Protein AF-A0A7W8S6S6-F1 (afdb_monomer_lite)

Secondary structure (DSSP, 8-state):
--HHHHHHHHHH-TT------HHHHHHHHHHHHHHHHHHHHHH-GGGTTTHHHHHS-GGG--HHHHHHHHHHHHHTTT-PPPP-

pLDDT: mean 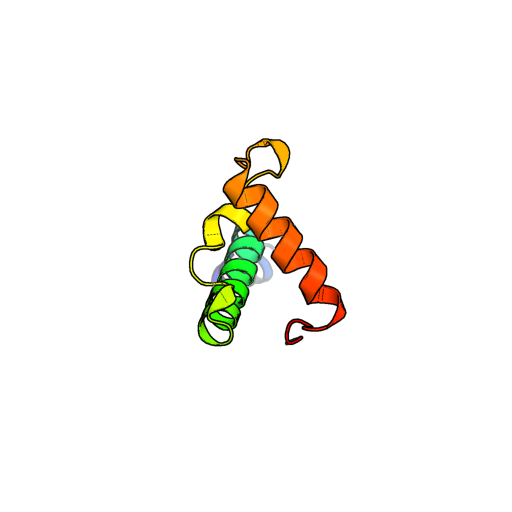87.45, std 10.27, range [49.56, 96.38]

Radius of gyration: 19.16 Å; chains: 1; bounding box: 39×21×53 Å

Sequence (84 aa):
MSPAFIKGVGEHLPNARLTFDKFHVVAHASKALDTVRRQQQKADSELKGMGWTLLKDVNKLNLAQLTDLEALVRQYATKRTARA

Foldseek 3Di:
DDPVVVVVCVVPPVPDDDDDDPVVVVVVVVVVVVVLLVVVCVVDVLSPPLVCLVVDDQVPDDPVSNVSVVVVVVCCVPDPRDDD

Structure (mmCIF, N/CA/C/O backbone):
data_AF-A0A7W8S6S6-F1
#
_entry.id   AF-A0A7W8S6S6-F1
#
loop_
_atom_site.group_PDB
_atom_site.id
_atom_site.type_symbol
_atom_site.label_atom_id
_atom_site.label_alt_id
_atom_site.label_comp_id
_atom_site.label_asym_id
_atom_site.label_entity_id
_atom_site.label_seq_id
_atom_site.pdbx_PDB_ins_code
_atom_site.Cartn_x
_atom_site.Cartn_y
_atom_site.Cartn_z
_atom_site.occupancy
_atom_site.B_iso_or_equiv
_atom_site.auth_seq_id
_atom_site.auth_comp_id
_atom_site.auth_asym_id
_atom_site.auth_atom_id
_atom_site.pdbx_PDB_model_num
ATOM 1 N N . MET A 1 1 ? 6.174 3.253 -13.419 1.00 84.69 1 MET A N 1
ATOM 2 C CA . MET A 1 1 ? 6.623 3.671 -14.769 1.00 84.69 1 MET A CA 1
ATOM 3 C C . MET A 1 1 ? 5.462 3.582 -15.741 1.00 84.69 1 MET A C 1
ATOM 5 O O . MET A 1 1 ? 4.601 2.733 -15.540 1.00 84.69 1 MET A O 1
ATOM 9 N N . SER A 1 2 ? 5.401 4.459 -16.747 1.00 87.94 2 SER A N 1
ATOM 10 C CA . SER A 1 2 ? 4.316 4.411 -17.733 1.00 87.94 2 SER A CA 1
ATOM 11 C C . SER A 1 2 ? 4.488 3.211 -18.679 1.00 87.94 2 SER A C 1
ATOM 13 O O . SER A 1 2 ? 5.624 2.852 -19.000 1.00 87.94 2 SER A O 1
ATOM 15 N N . PRO A 1 3 ? 3.390 2.605 -19.169 1.00 91.94 3 PRO A N 1
ATOM 16 C CA . PRO A 1 3 ? 3.467 1.530 -20.161 1.00 91.94 3 PRO A CA 1
ATOM 17 C C . PRO A 1 3 ? 4.227 1.941 -21.431 1.00 91.94 3 PRO A C 1
ATOM 19 O O . PRO A 1 3 ? 4.995 1.152 -21.970 1.00 91.94 3 PRO A O 1
ATOM 22 N N . ALA A 1 4 ? 4.073 3.198 -21.865 1.00 94.38 4 ALA A N 1
ATOM 23 C CA . ALA A 1 4 ? 4.777 3.744 -23.025 1.00 94.38 4 ALA A CA 1
ATOM 24 C C . ALA A 1 4 ? 6.302 3.790 -22.823 1.00 94.38 4 ALA A C 1
ATOM 26 O O . ALA A 1 4 ? 7.046 3.442 -23.733 1.00 94.38 4 ALA A O 1
ATOM 27 N N . PHE A 1 5 ? 6.770 4.160 -21.625 1.00 91.56 5 PHE A N 1
ATOM 28 C CA . PHE A 1 5 ? 8.199 4.176 -21.308 1.00 91.56 5 PHE A CA 1
ATOM 29 C C . PHE A 1 5 ? 8.794 2.764 -21.313 1.00 91.56 5 PHE A C 1
ATOM 31 O O . PHE A 1 5 ? 9.834 2.535 -21.919 1.00 91.56 5 PHE A O 1
ATOM 38 N N . ILE A 1 6 ? 8.106 1.805 -20.681 1.00 93.50 6 ILE A N 1
ATOM 39 C CA . ILE A 1 6 ? 8.541 0.400 -20.649 1.00 93.50 6 ILE A CA 1
ATOM 40 C C . ILE A 1 6 ? 8.639 -0.158 -22.074 1.00 93.50 6 ILE A C 1
ATOM 42 O O . ILE A 1 6 ? 9.636 -0.791 -2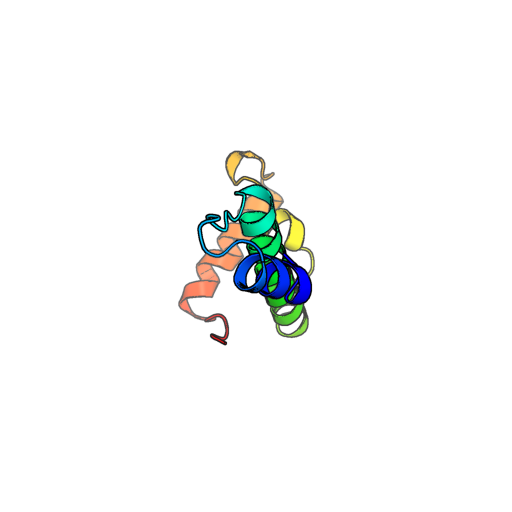2.414 1.00 93.50 6 ILE A O 1
ATOM 46 N N . LYS A 1 7 ? 7.635 0.127 -22.913 1.00 94.00 7 LYS A N 1
ATOM 47 C CA . LYS A 1 7 ? 7.620 -0.275 -24.321 1.00 94.00 7 LYS A CA 1
ATOM 48 C C . LYS A 1 7 ? 8.790 0.334 -25.102 1.00 94.00 7 LYS A C 1
ATOM 50 O O . LYS A 1 7 ? 9.539 -0.408 -25.724 1.00 94.00 7 LYS A O 1
ATOM 55 N N . GLY A 1 8 ? 8.991 1.650 -25.013 1.00 95.50 8 GLY A N 1
ATOM 56 C CA . GLY A 1 8 ? 10.068 2.332 -25.737 1.00 95.50 8 GLY A CA 1
ATOM 57 C C . GLY A 1 8 ? 11.469 1.863 -25.329 1.00 95.50 8 GLY A C 1
ATOM 58 O O . GLY A 1 8 ? 12.338 1.711 -26.184 1.00 95.50 8 GLY A O 1
ATOM 59 N N . VAL A 1 9 ? 11.687 1.567 -24.041 1.00 94.56 9 VAL A N 1
ATOM 60 C CA . VAL A 1 9 ? 12.949 0.968 -23.570 1.00 94.56 9 VAL A CA 1
ATOM 61 C C . VAL A 1 9 ? 13.125 -0.442 -24.133 1.00 94.56 9 VAL A C 1
ATOM 63 O O . VAL A 1 9 ? 14.209 -0.763 -24.609 1.00 94.56 9 VAL A O 1
ATOM 66 N N . GLY A 1 10 ? 12.073 -1.265 -24.132 1.00 93.94 10 GLY A N 1
ATOM 67 C CA . GLY A 1 10 ? 12.126 -2.612 -24.704 1.00 93.94 10 GLY A CA 1
ATOM 68 C C . GLY A 1 10 ? 12.431 -2.630 -26.207 1.00 93.94 10 GLY A C 1
ATOM 69 O O . GLY A 1 10 ? 13.147 -3.513 -26.667 1.00 93.94 10 GLY A O 1
ATOM 70 N N . GLU A 1 11 ? 11.929 -1.648 -26.960 1.00 95.94 11 GLU A N 1
ATOM 71 C CA . GLU A 1 11 ? 12.120 -1.550 -28.416 1.00 95.94 11 GLU A CA 1
ATOM 72 C C . GLU A 1 11 ? 13.498 -0.996 -28.808 1.00 95.94 11 GLU A C 1
ATOM 74 O O . GLU A 1 11 ? 14.112 -1.487 -29.754 1.00 95.94 11 GLU A O 1
ATOM 79 N N . HIS A 1 12 ? 14.003 0.014 -28.093 1.00 96.38 12 HIS A N 1
ATOM 80 C CA . HIS A 1 12 ? 15.207 0.749 -28.505 1.00 96.38 12 HIS A CA 1
ATOM 81 C C . HIS A 1 12 ? 16.460 0.444 -27.676 1.00 96.38 12 HIS A C 1
ATOM 83 O O . HIS A 1 12 ? 17.567 0.790 -28.087 1.00 96.38 12 HIS A O 1
ATOM 89 N N . LEU A 1 13 ? 16.316 -0.191 -26.512 1.00 95.62 13 LEU A N 1
ATOM 90 C CA . LEU A 1 13 ? 17.409 -0.489 -25.586 1.00 95.62 13 LEU A CA 1
ATOM 91 C C . LEU A 1 13 ? 17.297 -1.945 -25.091 1.00 95.62 13 LEU A C 1
ATOM 93 O O . LEU A 1 13 ? 17.122 -2.174 -23.894 1.00 95.62 13 LEU A O 1
ATOM 97 N N . PRO A 1 14 ? 17.427 -2.953 -25.977 1.00 91.19 14 PRO A N 1
ATOM 98 C CA . PRO A 1 14 ? 17.131 -4.356 -25.655 1.00 91.19 14 PRO A CA 1
ATOM 99 C C . PRO A 1 14 ? 18.017 -4.943 -24.543 1.00 91.19 14 PRO A C 1
ATOM 101 O O . PRO A 1 14 ? 17.625 -5.893 -23.873 1.00 91.19 14 PRO A O 1
ATOM 104 N N . ASN A 1 15 ? 19.197 -4.356 -24.318 1.00 94.25 15 ASN A N 1
ATOM 105 C CA . ASN A 1 15 ? 20.132 -4.768 -23.269 1.00 94.25 15 ASN A CA 1
ATOM 106 C C . ASN A 1 15 ? 19.987 -3.956 -21.969 1.00 94.25 15 ASN A C 1
ATOM 108 O O . ASN A 1 15 ? 20.704 -4.213 -21.000 1.00 94.25 15 ASN A O 1
ATOM 112 N N . ALA A 1 16 ? 19.111 -2.947 -21.928 1.00 94.06 16 ALA A N 1
ATOM 113 C CA . ALA A 1 16 ? 18.911 -2.144 -20.731 1.00 94.06 16 ALA A CA 1
ATOM 114 C C . ALA A 1 16 ? 18.092 -2.908 -19.688 1.00 94.06 16 ALA A C 1
ATOM 116 O O . ALA A 1 16 ? 17.051 -3.500 -19.973 1.00 94.06 16 ALA A O 1
ATOM 117 N N . ARG A 1 17 ? 18.537 -2.841 -18.432 1.00 91.62 17 ARG A N 1
ATOM 118 C CA . ARG A 1 17 ? 17.810 -3.431 -17.310 1.00 91.62 17 ARG A CA 1
ATOM 119 C C . ARG A 1 17 ? 16.778 -2.446 -16.778 1.00 91.62 17 ARG A C 1
ATOM 121 O O . ARG A 1 17 ? 17.129 -1.438 -16.162 1.00 91.62 17 ARG A O 1
ATOM 128 N N . LEU A 1 18 ? 15.500 -2.774 -16.944 1.00 89.88 18 LEU A N 1
ATOM 129 C CA . LEU A 1 18 ? 14.427 -2.033 -16.294 1.00 89.88 18 LEU A CA 1
ATOM 130 C C . LEU A 1 18 ? 14.534 -2.208 -14.775 1.00 89.88 18 LEU A C 1
ATOM 132 O O . LEU A 1 18 ? 14.476 -3.325 -14.260 1.00 89.88 18 LEU A O 1
ATOM 136 N N . THR A 1 19 ? 14.694 -1.100 -14.059 1.00 90.31 19 THR A N 1
ATOM 137 C CA . THR A 1 19 ? 14.809 -1.096 -12.600 1.00 90.31 19 THR A CA 1
ATOM 138 C C . THR A 1 19 ? 13.648 -0.307 -12.023 1.00 90.31 19 THR A C 1
ATOM 140 O O . THR A 1 19 ? 13.451 0.857 -12.366 1.00 90.31 19 THR A O 1
ATOM 143 N N . PHE A 1 20 ? 12.877 -0.942 -11.143 1.00 89.75 20 PHE A N 1
ATOM 144 C CA . PHE A 1 20 ? 11.883 -0.252 -10.333 1.00 89.75 20 PHE A CA 1
ATOM 145 C C . PHE A 1 20 ? 12.561 0.215 -9.055 1.00 89.75 20 PHE A C 1
ATOM 147 O O . PHE A 1 20 ? 13.036 -0.601 -8.264 1.00 89.75 20 PHE A O 1
ATOM 154 N N . ASP A 1 21 ? 12.632 1.524 -8.851 1.00 91.88 21 ASP A N 1
ATOM 155 C CA . ASP A 1 21 ? 13.132 2.052 -7.595 1.00 91.88 21 ASP A CA 1
ATOM 156 C C . ASP A 1 21 ? 12.147 1.762 -6.455 1.00 91.88 21 ASP A C 1
ATOM 158 O O . ASP A 1 21 ? 10.925 1.660 -6.622 1.00 91.88 21 ASP A O 1
ATOM 162 N N . LYS A 1 22 ? 12.708 1.652 -5.253 1.00 94.19 22 LYS A N 1
ATOM 163 C CA . LYS A 1 22 ? 11.962 1.347 -4.033 1.00 94.19 22 LYS A CA 1
ATOM 164 C C . LYS A 1 22 ? 10.852 2.362 -3.754 1.00 94.19 22 LYS A C 1
ATOM 166 O O . LYS A 1 22 ? 9.814 1.976 -3.220 1.00 94.19 22 LYS A O 1
ATOM 171 N N . PHE A 1 23 ? 11.058 3.637 -4.085 1.00 93.12 23 PHE A N 1
ATOM 172 C CA . PHE A 1 23 ? 10.089 4.683 -3.778 1.00 93.12 23 PHE A CA 1
ATOM 173 C C . PHE A 1 23 ? 8.779 4.448 -4.532 1.00 93.12 23 PHE A C 1
ATOM 175 O O . PHE A 1 23 ? 7.722 4.395 -3.904 1.00 93.12 23 PHE A O 1
ATOM 182 N N . HIS A 1 24 ? 8.836 4.209 -5.843 1.00 90.19 24 HIS A N 1
ATOM 183 C CA . HIS A 1 24 ? 7.625 3.964 -6.626 1.00 90.19 24 HIS A CA 1
ATOM 184 C C . HIS A 1 24 ? 6.928 2.658 -6.239 1.00 90.19 24 HIS A C 1
ATOM 186 O O . HIS A 1 24 ? 5.699 2.617 -6.207 1.00 90.19 24 HIS A O 1
ATOM 192 N N . VAL A 1 25 ? 7.683 1.609 -5.899 1.00 93.94 25 VAL A N 1
ATOM 193 C CA . VAL A 1 25 ? 7.101 0.344 -5.421 1.00 93.94 25 VAL A CA 1
ATOM 194 C C . VAL A 1 25 ? 6.303 0.568 -4.135 1.00 93.94 25 VAL A C 1
ATOM 196 O O . VAL A 1 25 ? 5.137 0.179 -4.053 1.00 93.94 25 VAL A O 1
ATOM 199 N N . VAL A 1 26 ? 6.897 1.252 -3.154 1.00 95.00 26 VAL A N 1
ATOM 200 C CA . VAL A 1 26 ? 6.226 1.566 -1.885 1.00 95.00 26 VAL A CA 1
ATOM 201 C C . VAL A 1 26 ? 5.035 2.497 -2.114 1.00 95.00 26 VAL A C 1
ATOM 203 O O . VAL A 1 26 ? 3.962 2.244 -1.576 1.00 95.00 26 VAL A O 1
ATOM 206 N N . ALA A 1 27 ? 5.169 3.524 -2.956 1.00 94.00 27 ALA A N 1
ATOM 207 C CA . ALA A 1 27 ? 4.072 4.439 -3.274 1.00 94.00 27 ALA A CA 1
ATOM 208 C C . ALA A 1 27 ? 2.870 3.715 -3.910 1.00 94.00 27 ALA A C 1
ATOM 210 O O . ALA A 1 27 ? 1.721 3.985 -3.549 1.00 94.00 27 ALA A O 1
ATOM 211 N N . HIS A 1 28 ? 3.117 2.764 -4.818 1.00 93.44 28 HIS A N 1
ATOM 212 C CA . HIS A 1 28 ? 2.066 1.933 -5.408 1.00 93.44 28 HIS A CA 1
ATOM 213 C C . HIS A 1 28 ? 1.373 1.051 -4.365 1.00 93.44 28 HIS A C 1
ATOM 215 O O . HIS A 1 28 ? 0.141 1.012 -4.334 1.00 93.44 28 HIS A O 1
ATOM 221 N N . ALA A 1 29 ? 2.139 0.392 -3.492 1.00 93.56 29 ALA A N 1
ATOM 222 C CA . ALA A 1 29 ? 1.586 -0.425 -2.415 1.00 93.56 29 ALA A CA 1
ATOM 223 C C . ALA A 1 29 ? 0.739 0.415 -1.442 1.00 93.56 29 ALA A C 1
ATOM 225 O O . ALA A 1 29 ? -0.401 0.052 -1.150 1.00 93.56 29 ALA A O 1
ATOM 226 N N . SER A 1 30 ? 1.241 1.578 -1.013 1.00 92.38 30 SER A N 1
ATOM 227 C CA . SER A 1 30 ? 0.508 2.505 -0.142 1.00 92.38 30 SER A CA 1
ATOM 228 C C . SER A 1 30 ? -0.811 2.954 -0.770 1.00 92.38 30 SER A C 1
ATOM 230 O O . SER A 1 30 ? -1.851 2.909 -0.117 1.00 92.38 30 SER A O 1
ATOM 232 N N . LYS A 1 31 ? -0.814 3.300 -2.066 1.00 93.81 31 LYS A N 1
ATOM 233 C CA . LYS A 1 31 ? -2.039 3.691 -2.783 1.00 93.81 31 LYS A CA 1
ATOM 234 C C . LYS A 1 31 ? -3.065 2.554 -2.863 1.00 93.81 31 LYS A C 1
ATOM 236 O O . LYS A 1 31 ? -4.270 2.801 -2.741 1.00 93.81 31 LYS A O 1
ATOM 241 N N . ALA A 1 32 ? -2.609 1.320 -3.076 1.00 92.69 32 ALA A N 1
ATOM 242 C CA . ALA A 1 32 ? -3.481 0.148 -3.085 1.00 92.69 32 ALA A CA 1
ATOM 243 C C . ALA A 1 32 ? -4.112 -0.082 -1.701 1.00 92.69 32 ALA A C 1
ATOM 245 O O . ALA A 1 32 ? -5.333 -0.211 -1.598 1.00 92.69 32 ALA A O 1
ATOM 246 N N . LEU A 1 33 ? -3.307 -0.028 -0.633 1.00 89.56 33 LEU A N 1
ATOM 247 C CA . LEU A 1 33 ? -3.787 -0.148 0.747 1.00 89.56 33 LEU A CA 1
ATOM 248 C C . LEU A 1 33 ? -4.787 0.954 1.116 1.00 89.56 33 LEU A C 1
ATOM 250 O O . LEU A 1 33 ? -5.825 0.668 1.710 1.00 89.56 33 LEU A O 1
ATOM 254 N N . ASP A 1 34 ? -4.527 2.202 0.723 1.00 90.69 34 ASP A N 1
ATOM 255 C CA . ASP A 1 34 ? -5.444 3.319 0.969 1.00 90.69 34 ASP A CA 1
ATOM 256 C C . ASP A 1 34 ? -6.793 3.129 0.270 1.00 90.69 34 ASP A C 1
ATOM 258 O O . ASP A 1 34 ? -7.840 3.478 0.822 1.00 90.69 34 ASP A O 1
ATOM 262 N N . THR A 1 35 ? -6.786 2.550 -0.933 1.00 92.06 35 THR A N 1
ATOM 263 C CA . THR A 1 35 ? -8.014 2.236 -1.674 1.00 92.06 35 THR A CA 1
ATOM 264 C C . THR A 1 35 ? -8.849 1.203 -0.923 1.00 92.06 35 THR A C 1
ATOM 266 O O . THR A 1 35 ? -10.037 1.433 -0.690 1.00 92.06 35 THR A O 1
ATOM 269 N N . VAL A 1 36 ? -8.217 0.117 -0.470 1.00 89.25 36 VAL A N 1
ATOM 270 C CA . VAL A 1 36 ? -8.874 -0.932 0.322 1.00 89.25 36 VAL A CA 1
ATOM 271 C C . VAL A 1 36 ? -9.405 -0.370 1.644 1.00 89.25 36 VAL A C 1
ATOM 27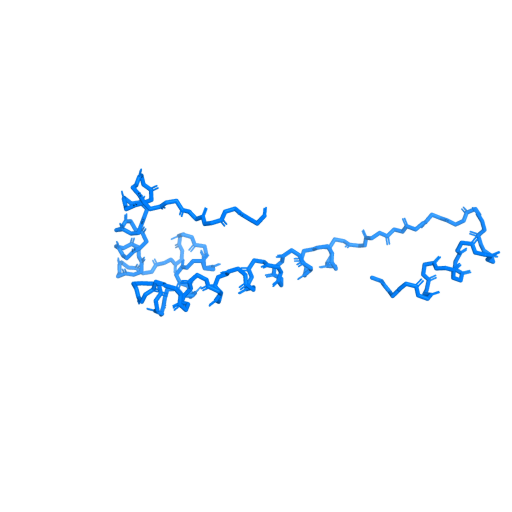3 O O . VAL A 1 36 ? -10.561 -0.609 1.986 1.00 89.25 36 VAL A O 1
ATOM 276 N N . ARG A 1 37 ? -8.625 0.458 2.353 1.00 87.31 37 ARG A N 1
ATOM 277 C CA . ARG A 1 37 ? -9.057 1.089 3.612 1.00 87.31 37 ARG A CA 1
ATOM 278 C C . ARG A 1 37 ? -10.299 1.959 3.412 1.00 87.31 37 ARG A C 1
ATOM 280 O O . ARG A 1 37 ? -11.239 1.881 4.196 1.00 87.31 37 ARG A O 1
ATOM 287 N N . ARG A 1 38 ? -10.338 2.761 2.341 1.00 88.50 38 ARG A N 1
ATOM 288 C CA . ARG A 1 38 ? -11.506 3.598 2.005 1.00 88.50 38 ARG A CA 1
ATOM 289 C C . ARG A 1 38 ? -12.735 2.765 1.652 1.00 88.50 38 ARG A C 1
ATOM 291 O O . ARG A 1 38 ? -13.842 3.158 2.005 1.00 88.50 38 ARG A O 1
ATOM 298 N N . GLN A 1 39 ? -12.562 1.648 0.949 1.00 89.94 39 GLN A N 1
ATOM 299 C CA . GLN A 1 39 ? -13.660 0.725 0.646 1.00 89.94 39 GLN A CA 1
ATOM 300 C C . GLN A 1 39 ? -14.206 0.080 1.925 1.00 89.94 39 GLN A C 1
ATOM 302 O O . GLN A 1 39 ? -15.414 0.086 2.138 1.00 89.94 39 GLN A O 1
ATOM 307 N N . GLN A 1 40 ? -13.325 -0.386 2.811 1.00 87.44 40 GLN A N 1
ATOM 308 C CA . GLN A 1 40 ? -13.711 -0.979 4.093 1.00 87.44 40 GLN A CA 1
ATOM 309 C C . GLN A 1 40 ? -14.409 0.029 5.004 1.00 87.44 40 GLN A C 1
ATOM 311 O O . GLN A 1 40 ? -15.450 -0.287 5.555 1.00 87.44 40 GLN A O 1
ATOM 316 N N . GLN A 1 41 ? -13.919 1.267 5.089 1.00 88.81 41 GLN A N 1
ATOM 317 C CA . GLN A 1 41 ? -14.564 2.325 5.873 1.00 88.81 41 GLN A CA 1
ATOM 318 C C . GLN A 1 41 ? -15.972 2.683 5.365 1.00 88.81 41 GLN A C 1
ATOM 320 O O . GLN A 1 41 ? -16.816 3.129 6.136 1.00 88.81 41 GLN A O 1
ATOM 325 N N . LYS A 1 42 ? -16.239 2.522 4.062 1.00 89.06 42 LYS A N 1
ATOM 326 C CA . LYS A 1 42 ? -17.597 2.687 3.519 1.00 89.06 42 LYS A CA 1
ATOM 327 C C . LYS A 1 42 ? -18.521 1.535 3.915 1.00 89.06 42 LYS A C 1
ATOM 329 O O . LYS A 1 42 ? -19.717 1.762 4.040 1.00 89.06 42 LYS A O 1
ATOM 334 N N . ALA A 1 43 ? -17.977 0.329 4.063 1.00 88.12 43 ALA A N 1
ATOM 335 C CA . ALA A 1 43 ? -18.732 -0.867 4.422 1.00 88.12 43 ALA A CA 1
ATOM 336 C C . ALA A 1 43 ? -18.933 -1.013 5.940 1.00 88.12 43 ALA A C 1
ATOM 338 O O . ALA A 1 43 ? -19.974 -1.504 6.364 1.00 88.12 43 ALA A O 1
ATOM 339 N N . ASP A 1 44 ? -17.962 -0.577 6.746 1.00 87.31 44 ASP A N 1
ATOM 340 C CA . ASP A 1 44 ? -17.990 -0.655 8.205 1.00 87.31 44 ASP A CA 1
ATOM 341 C C . ASP A 1 44 ? -17.792 0.736 8.825 1.00 87.31 44 ASP A C 1
ATOM 343 O O . ASP A 1 44 ? -16.716 1.341 8.750 1.00 87.31 44 ASP A O 1
ATOM 347 N N . SER A 1 45 ? -18.851 1.246 9.458 1.00 86.12 45 SER A N 1
ATOM 348 C CA . SER A 1 45 ? -18.838 2.537 10.144 1.00 86.12 45 SER A CA 1
ATOM 349 C C . SER A 1 45 ? -17.907 2.574 11.358 1.00 86.12 45 SER A C 1
ATOM 351 O O . SER A 1 45 ? -17.468 3.665 11.718 1.00 86.12 45 SER A O 1
ATOM 353 N N . GLU A 1 46 ? -17.572 1.427 11.962 1.00 85.25 46 GLU A N 1
ATOM 354 C CA . GLU A 1 46 ? -16.641 1.337 13.103 1.00 85.25 46 GLU A CA 1
ATOM 355 C C . GLU A 1 46 ? -15.216 1.753 12.706 1.00 85.25 46 GLU A C 1
ATOM 357 O O . GLU A 1 46 ? -14.456 2.260 13.527 1.00 85.25 46 GLU A O 1
ATOM 362 N N . LEU A 1 47 ? -14.864 1.639 11.421 1.00 88.06 47 LEU A N 1
ATOM 363 C CA . LEU A 1 47 ? -13.564 2.065 10.892 1.00 88.06 47 LEU A CA 1
ATOM 364 C C . LEU A 1 47 ? -13.480 3.579 10.633 1.00 88.06 47 LEU A C 1
ATOM 366 O O . LEU A 1 47 ? -12.424 4.100 10.247 1.00 88.06 47 LEU A O 1
ATOM 370 N N . LYS A 1 48 ? -14.581 4.322 10.800 1.00 88.69 48 LYS A N 1
ATOM 371 C CA . LYS A 1 48 ? -14.609 5.764 10.544 1.00 88.69 48 LYS A CA 1
ATOM 372 C C . LYS A 1 48 ? -13.732 6.496 11.561 1.00 88.69 48 LYS A C 1
ATOM 374 O O . LYS A 1 48 ? -13.931 6.399 12.760 1.00 88.69 48 LYS A O 1
ATOM 379 N N . GLY A 1 49 ? -12.763 7.266 11.066 1.00 87.94 49 GLY A N 1
ATOM 380 C CA . GLY A 1 49 ? -11.816 8.005 11.914 1.00 87.94 49 GLY A CA 1
ATOM 381 C C . GLY A 1 49 ? -10.563 7.214 12.310 1.00 87.94 49 GLY A C 1
ATOM 382 O O . GLY A 1 49 ? -9.578 7.823 12.718 1.00 87.94 49 GLY A O 1
ATOM 383 N N . MET A 1 50 ? -10.516 5.898 12.065 1.00 89.12 50 MET A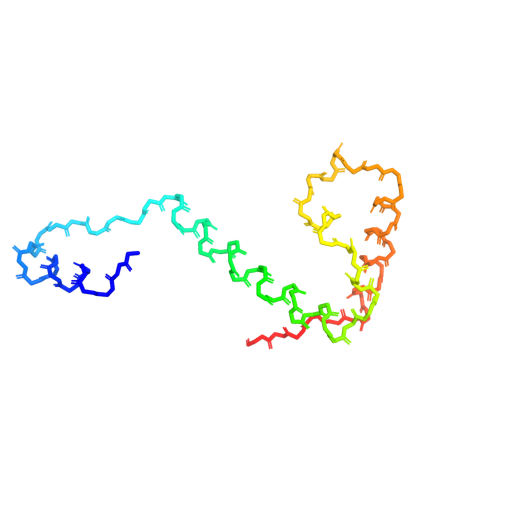 N 1
ATOM 384 C CA . MET A 1 50 ? -9.353 5.057 12.392 1.00 89.12 50 MET A CA 1
ATOM 385 C C . MET A 1 50 ? -8.164 5.205 11.426 1.00 89.12 50 MET A C 1
ATOM 387 O O . MET A 1 50 ? -7.120 4.587 11.627 1.00 89.12 50 MET A O 1
ATOM 391 N N . GLY A 1 51 ? -8.275 6.032 10.379 1.00 86.69 51 GLY A N 1
ATOM 392 C CA . GLY A 1 51 ? -7.257 6.153 9.327 1.00 86.69 51 GLY A CA 1
ATOM 393 C C . GLY A 1 51 ? -5.846 6.440 9.851 1.00 86.69 51 GLY A C 1
ATOM 394 O O . GLY A 1 51 ? -4.898 5.772 9.449 1.00 86.69 51 GLY A O 1
ATOM 395 N N . TRP A 1 52 ? -5.706 7.381 10.789 1.00 87.56 52 TRP A N 1
ATOM 396 C CA . TRP A 1 52 ? -4.409 7.704 11.396 1.00 87.56 52 TRP A CA 1
ATOM 397 C C . TRP A 1 52 ? -3.937 6.654 12.397 1.00 87.56 52 TRP A C 1
ATOM 399 O O . TRP A 1 52 ? -2.738 6.409 12.491 1.00 87.56 52 TRP A O 1
ATOM 409 N N . THR A 1 53 ? -4.858 6.033 13.130 1.00 91.44 53 THR A N 1
ATOM 410 C CA . THR A 1 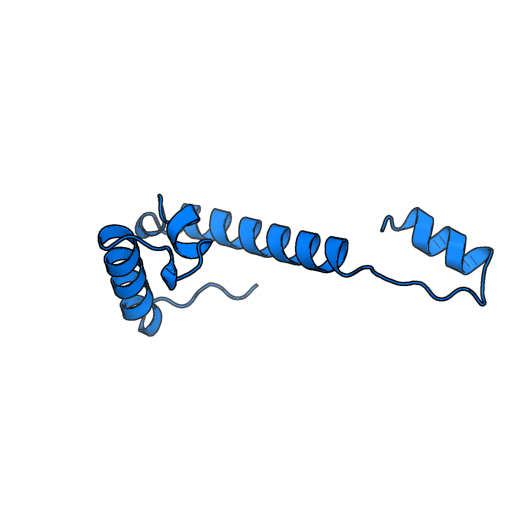53 ? -4.545 4.956 14.077 1.00 91.44 53 THR A CA 1
ATOM 411 C C . THR A 1 53 ? -3.931 3.753 13.358 1.00 91.44 53 THR A C 1
ATOM 413 O O . THR A 1 53 ? -2.956 3.194 13.840 1.00 91.44 53 THR A O 1
ATOM 416 N N . LEU A 1 54 ? -4.422 3.420 12.159 1.00 88.38 54 LEU A N 1
ATOM 417 C CA . LEU A 1 54 ? -3.901 2.318 11.339 1.00 88.38 54 LEU A CA 1
ATOM 418 C C . LEU A 1 54 ? -2.619 2.657 10.557 1.00 88.38 54 LEU A C 1
ATOM 420 O O . LEU A 1 54 ? -1.973 1.752 10.036 1.00 88.38 54 LEU A O 1
ATOM 424 N N . LEU A 1 55 ? -2.290 3.942 10.393 1.00 88.56 55 LEU A N 1
ATOM 425 C CA . LEU A 1 55 ? -1.127 4.392 9.616 1.00 88.56 55 LEU A CA 1
ATOM 426 C C . LEU A 1 55 ? 0.105 4.650 10.497 1.00 88.56 55 LEU A C 1
ATOM 428 O O . LEU A 1 55 ? 1.237 4.529 10.032 1.00 88.56 55 LEU A O 1
ATOM 432 N N . LYS A 1 56 ? -0.108 5.077 11.744 1.00 90.06 56 LYS A N 1
ATOM 433 C CA . LYS A 1 56 ? 0.973 5.437 12.662 1.00 90.06 56 LYS A CA 1
ATOM 434 C C . LYS A 1 56 ? 1.721 4.202 13.164 1.00 90.06 56 LYS A C 1
ATOM 436 O O . LYS A 1 56 ? 1.166 3.119 13.298 1.00 90.06 56 LYS A O 1
ATOM 441 N N . ASP A 1 57 ? 2.984 4.424 13.513 1.00 89.56 57 ASP A N 1
ATOM 442 C CA . ASP A 1 57 ? 3.759 3.490 14.328 1.00 89.56 57 ASP A CA 1
ATOM 443 C C . ASP A 1 57 ? 3.054 3.280 15.676 1.00 89.56 57 ASP A C 1
ATOM 445 O O . ASP A 1 57 ? 2.663 4.258 16.322 1.00 89.56 57 ASP A O 1
ATOM 449 N N . VAL A 1 58 ? 2.916 2.020 16.097 1.00 88.00 58 VAL A N 1
ATOM 450 C CA . VAL A 1 58 ? 2.281 1.628 17.365 1.00 88.00 58 VAL A CA 1
ATOM 451 C C . VAL A 1 58 ? 2.908 2.354 18.554 1.00 88.00 58 VAL A C 1
ATOM 453 O O . VAL A 1 58 ? 2.187 2.821 19.431 1.00 88.00 58 VAL A O 1
ATOM 456 N N . ASN A 1 59 ? 4.229 2.550 18.547 1.00 91.75 59 ASN A N 1
ATOM 457 C CA . ASN A 1 59 ? 4.942 3.227 19.635 1.00 91.75 59 ASN A CA 1
ATOM 458 C C . ASN A 1 59 ? 4.640 4.735 19.712 1.00 91.75 59 ASN A C 1
ATOM 460 O O . ASN A 1 59 ? 5.036 5.404 20.663 1.00 91.75 59 ASN A O 1
ATOM 464 N N . LYS A 1 60 ? 3.971 5.292 18.695 1.00 93.50 60 LYS A N 1
ATOM 465 C CA . LYS A 1 60 ? 3.586 6.709 18.598 1.00 93.50 60 LYS A CA 1
ATOM 466 C C . LYS A 1 60 ? 2.079 6.923 18.745 1.00 93.50 60 LYS A C 1
ATOM 468 O O . LYS A 1 60 ? 1.596 8.040 18.528 1.00 93.50 60 LYS A O 1
ATOM 473 N N . LEU A 1 61 ? 1.324 5.871 19.052 1.00 94.38 61 LEU A N 1
ATOM 474 C CA . LEU A 1 61 ? -0.100 5.975 19.345 1.00 94.38 61 LEU A CA 1
ATOM 475 C C . LEU A 1 61 ? -0.299 6.530 20.755 1.00 94.38 61 LEU A C 1
ATOM 477 O O . LEU A 1 61 ? 0.431 6.193 21.683 1.00 94.38 61 LEU A O 1
ATOM 481 N N . ASN A 1 62 ? -1.306 7.387 20.917 1.00 93.88 62 ASN A N 1
ATOM 482 C CA . ASN A 1 62 ? -1.778 7.744 22.251 1.00 93.88 62 ASN A CA 1
ATOM 483 C C . ASN A 1 62 ? -2.690 6.635 22.808 1.00 93.88 62 ASN A C 1
ATOM 485 O O . ASN A 1 62 ? -3.119 5.744 22.074 1.00 93.88 62 ASN A O 1
ATOM 489 N N . LEU A 1 63 ? -3.018 6.713 24.099 1.00 94.25 63 LEU A N 1
ATOM 490 C CA . LEU A 1 63 ? -3.790 5.676 24.787 1.00 94.25 63 LEU A CA 1
ATOM 491 C C . LEU A 1 63 ? -5.170 5.418 24.159 1.00 94.25 63 LEU A C 1
ATOM 493 O O . LEU A 1 63 ? -5.586 4.266 24.061 1.00 94.25 63 LEU A O 1
ATOM 497 N N . ALA A 1 64 ? -5.860 6.465 23.696 1.00 91.75 64 ALA A N 1
ATOM 498 C CA . ALA A 1 64 ? -7.158 6.319 23.038 1.00 91.75 64 ALA A CA 1
ATOM 499 C C . ALA A 1 64 ? -7.012 5.561 21.711 1.00 91.75 64 ALA A C 1
ATOM 501 O O . ALA A 1 64 ? -7.686 4.562 21.491 1.00 91.75 64 ALA A O 1
ATOM 502 N N . GLN A 1 65 ? -6.048 5.964 20.878 1.00 93.00 65 GLN A N 1
ATOM 503 C CA . GLN A 1 65 ? -5.770 5.292 19.608 1.00 93.00 65 GLN A CA 1
ATOM 504 C C . GLN A 1 65 ? -5.342 3.832 19.799 1.00 93.00 65 GLN A C 1
ATOM 506 O O . GLN A 1 65 ? -5.697 2.978 18.993 1.00 93.00 65 GLN A O 1
ATOM 511 N N . LEU A 1 66 ? -4.568 3.543 20.845 1.00 93.62 66 LEU A N 1
ATOM 512 C CA . LEU A 1 66 ? -4.134 2.186 21.160 1.00 93.62 66 LEU A CA 1
ATOM 513 C C . LEU A 1 66 ? -5.312 1.322 21.628 1.00 93.62 66 LEU A C 1
ATOM 515 O O . LEU A 1 66 ? -5.473 0.211 21.137 1.00 93.62 66 LEU A O 1
ATOM 519 N N . THR A 1 67 ? -6.183 1.860 22.486 1.00 92.69 67 THR A N 1
ATOM 520 C CA . THR A 1 67 ? -7.422 1.188 22.917 1.00 92.69 67 THR A CA 1
ATOM 521 C C . THR A 1 67 ? -8.329 0.868 21.727 1.00 92.69 67 THR A C 1
ATOM 523 O O . THR A 1 67 ? -8.805 -0.259 21.593 1.00 92.69 67 THR A O 1
ATOM 526 N N . ASP A 1 68 ? -8.519 1.836 20.829 1.00 89.94 68 ASP A N 1
ATOM 527 C CA . ASP A 1 68 ? -9.301 1.667 19.602 1.00 89.94 68 ASP A CA 1
ATOM 528 C C . ASP A 1 68 ? -8.712 0.569 18.704 1.00 89.94 68 ASP A C 1
ATOM 530 O O . ASP A 1 68 ? -9.438 -0.275 18.172 1.00 89.94 68 ASP A O 1
ATOM 534 N N . LEU A 1 69 ? -7.382 0.557 18.552 1.00 90.50 69 LEU A N 1
ATOM 535 C CA . LEU A 1 69 ? -6.676 -0.454 17.770 1.00 90.50 69 LEU A CA 1
ATOM 536 C C . LEU A 1 69 ? -6.822 -1.847 18.389 1.00 90.50 69 LEU A C 1
ATOM 538 O O . LEU A 1 69 ? -7.095 -2.808 17.673 1.00 90.50 69 LEU A O 1
ATOM 542 N N . GLU A 1 70 ? -6.672 -1.974 19.706 1.00 90.50 70 GLU A N 1
ATOM 543 C CA . GLU A 1 70 ? -6.857 -3.245 20.406 1.00 90.50 70 GLU A CA 1
ATOM 544 C C . GLU A 1 70 ? -8.289 -3.770 20.275 1.00 90.50 70 GLU A C 1
ATOM 546 O O . GLU A 1 70 ? -8.485 -4.961 20.018 1.00 90.50 70 GLU A O 1
ATOM 551 N N . ALA A 1 71 ? -9.289 -2.895 20.415 1.00 89.25 71 ALA A N 1
ATOM 552 C CA . ALA A 1 71 ? -10.690 -3.253 20.229 1.00 89.25 71 ALA A CA 1
ATOM 553 C C . ALA A 1 71 ? -10.935 -3.793 18.813 1.00 89.25 71 ALA A C 1
ATOM 555 O O . ALA A 1 71 ? -11.531 -4.861 18.654 1.00 89.25 71 ALA A O 1
ATOM 556 N N . LEU A 1 72 ? -10.392 -3.115 17.796 1.00 87.31 72 LEU A N 1
ATOM 557 C CA . LEU A 1 72 ? -10.480 -3.554 16.406 1.00 87.31 72 LEU A CA 1
ATOM 558 C C . LEU A 1 72 ? -9.794 -4.912 16.180 1.00 87.31 72 LEU A C 1
ATOM 560 O O . LEU A 1 72 ? -10.359 -5.799 15.537 1.00 87.31 72 LEU A O 1
ATOM 564 N N . VAL A 1 73 ? -8.585 -5.107 16.715 1.00 86.50 73 VAL A N 1
ATOM 565 C CA . VAL A 1 73 ? -7.830 -6.365 16.566 1.00 86.50 73 VAL A CA 1
ATOM 566 C C . VAL A 1 73 ? -8.573 -7.537 17.214 1.00 86.50 73 VAL A C 1
ATOM 568 O O . VAL A 1 73 ? -8.618 -8.624 16.637 1.00 86.50 73 VAL A O 1
ATOM 571 N N . ARG A 1 74 ? -9.222 -7.327 18.366 1.00 86.56 74 ARG A N 1
ATOM 572 C CA . ARG A 1 74 ? -10.044 -8.359 19.027 1.00 86.56 74 ARG A CA 1
ATOM 573 C C . ARG A 1 74 ? -11.249 -8.782 18.182 1.00 86.56 74 ARG A C 1
ATOM 575 O O . ARG A 1 74 ? -11.608 -9.956 18.185 1.00 86.56 74 ARG A O 1
ATOM 582 N N . GLN A 1 75 ? -11.849 -7.860 17.430 1.00 78.75 75 GLN A N 1
ATOM 583 C CA . GLN A 1 75 ? -12.982 -8.147 16.538 1.00 78.75 75 GLN A CA 1
ATOM 584 C C . GLN A 1 75 ? -12.574 -8.874 15.246 1.00 78.75 75 GLN A C 1
ATOM 586 O O . GLN A 1 75 ? -13.401 -9.524 14.603 1.00 78.75 75 GLN A O 1
ATOM 591 N N . TYR A 1 76 ? -11.299 -8.805 14.860 1.00 66.25 76 TYR A N 1
ATOM 592 C CA . TYR A 1 76 ? -10.786 -9.410 13.628 1.00 66.25 76 TYR A CA 1
ATOM 593 C C . TYR A 1 76 ? -10.782 -10.948 13.641 1.00 66.25 76 TYR A C 1
ATOM 595 O O . TYR A 1 76 ? -10.694 -11.575 12.583 1.00 66.25 76 TYR A O 1
ATOM 603 N N . ALA A 1 77 ? -10.927 -11.573 14.817 1.00 59.62 77 ALA A N 1
ATOM 604 C CA . ALA A 1 77 ? -11.193 -13.010 14.925 1.00 59.62 77 ALA A CA 1
ATOM 605 C C . ALA A 1 77 ? -12.554 -13.399 14.307 1.00 59.62 77 ALA A C 1
ATOM 607 O O . ALA A 1 77 ? -12.731 -14.536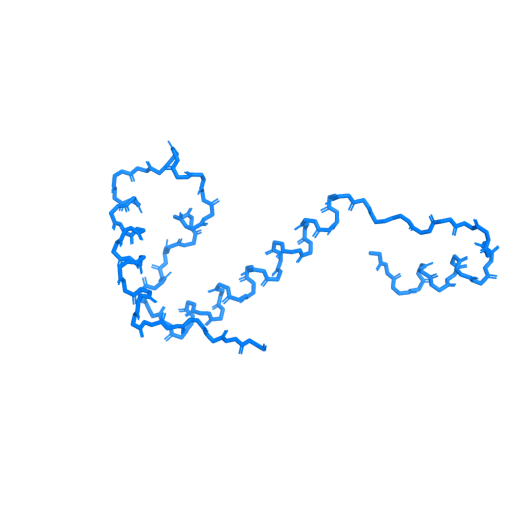 13.871 1.00 59.62 77 ALA A O 1
ATOM 608 N N . THR A 1 78 ? -13.491 -12.449 14.222 1.00 61.19 78 THR A N 1
ATOM 609 C CA . THR A 1 78 ? -14.881 -12.654 13.788 1.00 61.19 78 THR A CA 1
ATOM 610 C C . THR A 1 78 ? -15.222 -11.928 12.483 1.00 61.19 78 THR A C 1
ATOM 612 O O . THR A 1 78 ? -15.980 -12.464 11.676 1.00 61.19 78 THR A O 1
ATOM 615 N N . LYS A 1 79 ? -14.647 -10.746 12.219 1.00 60.53 79 LYS A N 1
ATOM 616 C CA . LYS A 1 79 ? -14.852 -9.978 10.977 1.00 60.53 79 LYS A CA 1
ATOM 617 C C . LYS A 1 79 ? -13.627 -10.103 10.061 1.00 60.53 79 LYS A C 1
ATOM 619 O O . LYS A 1 79 ? -12.606 -9.457 10.279 1.00 60.53 79 LYS A O 1
ATOM 624 N N . ARG A 1 80 ? -13.706 -10.940 9.018 1.00 62.00 80 ARG A N 1
ATOM 625 C CA . ARG A 1 80 ? -12.645 -11.044 7.997 1.00 62.00 80 ARG A CA 1
ATOM 626 C C . ARG A 1 80 ? -12.753 -9.906 6.989 1.00 62.00 80 ARG A C 1
ATOM 628 O O . ARG A 1 80 ? -13.840 -9.598 6.509 1.00 62.00 80 ARG A O 1
ATOM 635 N N . THR A 1 81 ? -11.615 -9.343 6.599 1.00 62.97 81 THR A N 1
ATOM 636 C CA . THR A 1 81 ? -11.564 -8.436 5.454 1.00 62.97 81 THR A CA 1
ATOM 637 C C . THR A 1 81 ? -11.850 -9.179 4.160 1.00 62.97 81 THR A C 1
ATOM 639 O O . THR A 1 81 ? -11.350 -10.285 3.936 1.00 62.97 81 THR A O 1
ATOM 642 N N . ALA A 1 82 ? -12.684 -8.570 3.314 1.00 59.00 82 ALA A N 1
ATOM 643 C CA . ALA A 1 82 ? -12.977 -9.093 1.989 1.00 59.00 82 ALA A CA 1
ATOM 644 C C . ALA A 1 82 ? -11.662 -9.237 1.210 1.00 59.00 82 ALA A C 1
ATOM 646 O O . ALA A 1 82 ? -10.920 -8.265 1.047 1.00 59.00 82 ALA A O 1
ATOM 647 N N . ARG A 1 83 ? -11.354 -10.463 0.778 1.00 54.03 83 ARG A N 1
ATOM 648 C CA . ARG A 1 83 ? -10.257 -10.717 -0.158 1.00 54.03 83 ARG A CA 1
ATOM 649 C C . ARG A 1 83 ? -10.756 -10.343 -1.553 1.00 54.03 83 ARG A C 1
ATOM 651 O O . ARG A 1 83 ? -11.861 -10.743 -1.913 1.00 54.03 83 ARG A O 1
ATOM 658 N N . ALA A 1 84 ? -9.972 -9.535 -2.261 1.00 49.56 84 ALA A N 1
ATOM 659 C CA . ALA A 1 84 ? -10.184 -9.222 -3.672 1.00 49.56 84 ALA A CA 1
ATOM 660 C C . ALA A 1 84 ? -9.715 -10.379 -4.559 1.00 49.56 84 ALA A C 1
ATOM 662 O O . ALA A 1 84 ? -8.773 -11.089 -4.128 1.00 49.56 84 ALA A O 1
#